Protein AF-A0A951D6L7-F1 (afdb_monomer_lite)

Foldseek 3Di:
DPPPPDDPVNVVCCVVVVDDDDDDPPVVCVVVVVVVVVVVVVD

Secondary structure (DSSP, 8-state):
--TT---HHHHHHHHHHT-------HHHHHHHHHHHHHHHTT-

Sequence (43 aa):
RYMKMITLPKLRDSLRDGVHEVKVPPAVADRARLPIERMVAIN

pLDDT: mean 95.38, std 6.64, range [61.28, 98.44]

Structure (mmCIF, N/CA/C/O backbone):
data_AF-A0A951D6L7-F1
#
_entry.id   AF-A0A951D6L7-F1
#
loop_
_atom_site.group_PDB
_atom_site.id
_atom_site.type_symbol
_atom_site.label_atom_id
_atom_site.label_alt_id
_atom_site.label_comp_id
_atom_site.label_asym_id
_atom_site.label_entity_id
_atom_site.label_seq_id
_atom_site.pdbx_PDB_ins_code
_atom_site.Cartn_x
_at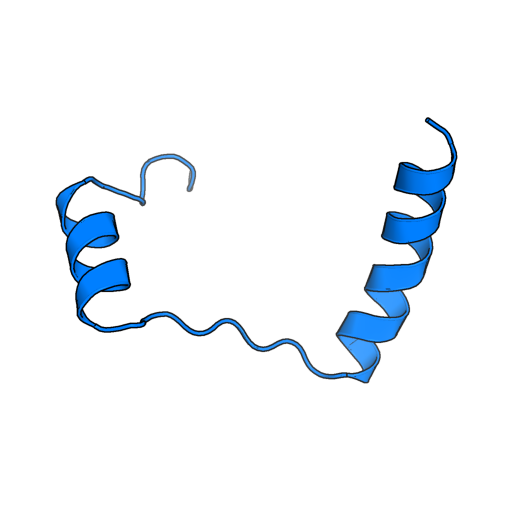om_site.Cartn_y
_atom_site.Cartn_z
_atom_site.occupancy
_atom_site.B_iso_or_equiv
_atom_site.auth_seq_id
_atom_site.auth_comp_id
_atom_site.auth_asym_id
_atom_site.auth_atom_id
_atom_site.pdbx_PDB_model_num
ATOM 1 N N . ARG A 1 1 ? 10.110 12.615 9.988 1.00 73.62 1 ARG A N 1
ATOM 2 C CA . ARG A 1 1 ? 8.849 13.365 10.226 1.00 73.62 1 ARG A CA 1
ATOM 3 C C . ARG A 1 1 ? 7.594 12.475 10.290 1.00 73.62 1 ARG A C 1
ATOM 5 O O . ARG A 1 1 ? 6.679 12.856 10.998 1.00 73.62 1 ARG A O 1
ATOM 12 N N . TYR A 1 2 ? 7.541 11.302 9.639 1.00 91.44 2 TYR A N 1
ATOM 13 C CA . TYR A 1 2 ? 6.276 10.551 9.470 1.00 91.44 2 TYR A CA 1
ATOM 14 C C . TYR A 1 2 ? 6.147 9.218 10.233 1.00 91.44 2 TYR A C 1
ATOM 16 O O . TYR A 1 2 ? 5.036 8.741 10.432 1.00 91.44 2 TYR A O 1
ATOM 24 N N . MET A 1 3 ? 7.249 8.632 10.711 1.00 87.81 3 MET A N 1
ATOM 25 C CA . MET A 1 3 ? 7.258 7.252 11.233 1.00 87.81 3 MET A CA 1
ATOM 26 C C . MET A 1 3 ? 6.360 7.002 12.463 1.00 87.81 3 MET A C 1
ATOM 28 O O . MET A 1 3 ? 5.932 5.877 12.674 1.00 87.81 3 MET A O 1
ATOM 32 N N . LYS A 1 4 ? 6.031 8.028 13.262 1.00 92.81 4 LYS A N 1
ATOM 33 C CA . LYS A 1 4 ? 5.197 7.896 14.478 1.00 92.81 4 LYS A CA 1
ATOM 34 C C . LYS A 1 4 ? 3.743 8.360 14.295 1.00 92.81 4 LYS A C 1
ATOM 36 O O . LYS A 1 4 ? 3.062 8.650 15.272 1.00 92.81 4 LYS A O 1
ATOM 41 N N . MET A 1 5 ? 3.264 8.480 13.054 1.00 95.38 5 MET A N 1
ATOM 42 C CA . MET A 1 5 ? 1.869 8.869 12.796 1.00 95.38 5 MET A CA 1
ATOM 43 C C . MET A 1 5 ? 0.869 7.722 12.984 1.00 95.38 5 MET A C 1
ATOM 45 O O . MET A 1 5 ? -0.311 7.992 13.235 1.00 95.38 5 MET A O 1
ATOM 49 N N . ILE A 1 6 ? 1.329 6.472 12.857 1.00 95.69 6 ILE A N 1
ATOM 50 C CA . ILE A 1 6 ? 0.540 5.260 13.099 1.00 95.69 6 ILE A CA 1
ATOM 51 C C . ILE A 1 6 ? 0.516 5.003 14.608 1.00 95.69 6 ILE A C 1
ATOM 53 O O . ILE A 1 6 ? 1.559 4.971 15.257 1.00 95.69 6 ILE A O 1
ATOM 57 N N . THR A 1 7 ? -0.681 4.841 15.168 1.00 96.81 7 THR A N 1
ATOM 58 C CA . THR A 1 7 ? -0.906 4.579 16.596 1.00 96.81 7 THR A CA 1
ATOM 59 C C . THR A 1 7 ? -1.789 3.345 16.761 1.00 96.81 7 THR A C 1
ATOM 61 O O . THR A 1 7 ? -2.516 2.987 15.835 1.00 96.81 7 THR A O 1
ATOM 64 N N . LEU A 1 8 ? -1.767 2.706 17.936 1.00 97.88 8 LEU A N 1
ATOM 65 C CA . LEU A 1 8 ? -2.612 1.533 18.207 1.00 97.88 8 LEU A CA 1
ATOM 66 C C . LEU A 1 8 ? -4.112 1.803 17.971 1.00 97.88 8 LEU A C 1
ATOM 68 O O . LEU A 1 8 ? -4.748 0.971 17.324 1.00 97.88 8 LEU A O 1
ATOM 72 N N . PRO A 1 9 ? -4.687 2.956 18.386 1.00 97.94 9 PRO A N 1
ATOM 73 C CA . PRO A 1 9 ? -6.066 3.287 18.034 1.00 97.94 9 PRO A CA 1
ATOM 74 C C . PRO A 1 9 ? -6.300 3.364 16.522 1.00 97.94 9 PRO A C 1
ATOM 76 O O . PRO A 1 9 ? -7.234 2.746 16.027 1.00 97.94 9 PRO A O 1
ATOM 79 N N . LYS A 1 10 ? -5.415 4.040 15.775 1.00 97.00 10 LYS A N 1
ATOM 80 C CA . LYS A 1 10 ? -5.542 4.168 14.314 1.00 97.00 10 LYS A CA 1
ATOM 81 C C . LYS A 1 10 ? -5.436 2.825 13.599 1.00 97.00 10 LYS A C 1
ATOM 83 O O . LYS A 1 10 ? -6.156 2.607 12.636 1.00 97.00 10 LYS A O 1
ATOM 88 N N . LEU A 1 11 ? -4.555 1.937 14.063 1.00 97.38 11 LEU A N 1
ATOM 89 C CA . LEU A 1 11 ? -4.422 0.592 13.506 1.00 97.38 11 LEU A CA 1
ATOM 90 C C . LEU A 1 11 ? -5.695 -0.230 13.739 1.00 97.38 11 LEU A C 1
ATOM 92 O O . LEU A 1 11 ? -6.204 -0.836 12.804 1.00 97.38 11 LEU A O 1
ATOM 96 N N . ARG A 1 12 ? -6.233 -0.219 14.965 1.00 98.06 12 ARG A N 1
ATOM 97 C CA . ARG A 1 12 ? -7.500 -0.894 15.280 1.00 98.06 12 ARG A CA 1
ATOM 98 C C . ARG A 1 12 ? -8.633 -0.379 14.393 1.00 98.06 12 ARG A C 1
ATOM 100 O O . ARG A 1 12 ? -9.368 -1.187 13.840 1.00 98.06 12 ARG A O 1
ATOM 107 N N . ASP A 1 13 ? -8.768 0.937 14.268 1.00 98.44 13 ASP A N 1
ATOM 108 C CA . ASP A 1 13 ? -9.856 1.546 13.500 1.00 98.44 13 ASP A CA 1
ATOM 109 C C . ASP A 1 13 ? -9.693 1.253 11.995 1.00 98.44 13 ASP A C 1
ATOM 111 O O . ASP A 1 13 ? -10.648 0.853 11.342 1.00 98.44 13 ASP A O 1
ATOM 115 N N . SER A 1 14 ? -8.462 1.311 11.473 1.00 98.06 14 SER A N 1
ATOM 116 C CA . SER A 1 14 ? -8.110 0.904 10.104 1.00 98.06 14 SER A CA 1
ATOM 117 C C . SER A 1 14 ? -8.520 -0.543 9.796 1.00 98.06 14 SER A C 1
ATOM 119 O O . SER A 1 14 ? -9.140 -0.798 8.765 1.00 98.06 14 SER A O 1
ATOM 121 N N . LEU A 1 15 ? -8.241 -1.479 10.709 1.00 98.06 15 LEU A N 1
ATOM 122 C CA . LEU A 1 15 ? -8.621 -2.888 10.557 1.00 98.06 15 LEU A CA 1
ATOM 123 C C . LEU A 1 15 ? -10.131 -3.113 10.695 1.00 98.06 15 LEU A C 1
ATOM 125 O O . LEU A 1 15 ? -10.694 -3.896 9.935 1.00 98.06 15 LEU A O 1
ATOM 129 N N . ARG A 1 16 ? -10.783 -2.438 11.651 1.00 98.44 16 ARG A N 1
ATOM 130 C CA . ARG A 1 16 ? -12.236 -2.527 11.869 1.00 98.44 16 ARG A CA 1
ATOM 131 C C . ARG A 1 16 ? -13.012 -2.013 10.659 1.00 98.44 16 A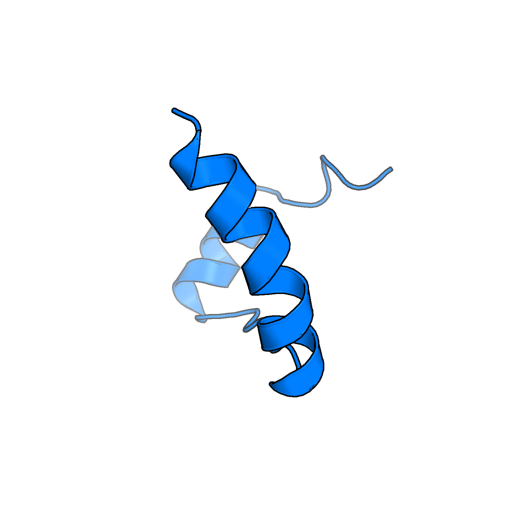RG A C 1
ATOM 133 O O . ARG A 1 16 ? -13.995 -2.629 10.264 1.00 98.44 16 ARG A O 1
ATOM 140 N N . ASP A 1 17 ? -12.562 -0.895 10.099 1.00 98.31 17 ASP A N 1
ATOM 141 C CA . ASP A 1 17 ? -13.300 -0.150 9.081 1.00 98.31 17 ASP A CA 1
ATOM 142 C C . ASP A 1 17 ? -12.821 -0.480 7.651 1.00 98.31 17 ASP A C 1
ATOM 144 O O . ASP A 1 17 ? -13.399 0.006 6.682 1.00 98.31 17 ASP A O 1
ATOM 148 N N . GLY A 1 18 ? -11.773 -1.300 7.492 1.00 96.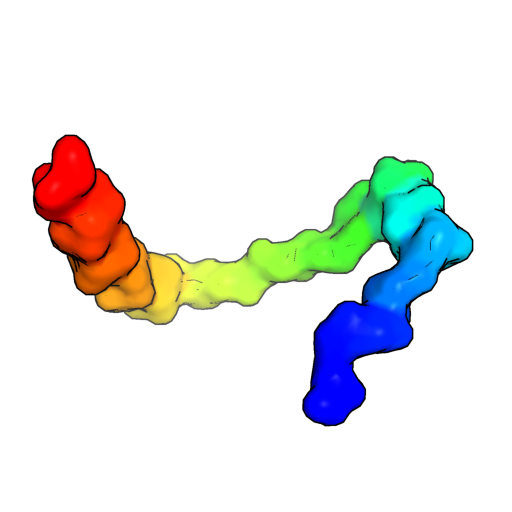88 18 GLY A N 1
ATOM 149 C CA . GLY A 1 18 ? -11.231 -1.692 6.183 1.00 96.88 18 GLY A CA 1
ATOM 150 C C . GLY A 1 18 ? -10.594 -0.537 5.398 1.00 96.88 18 GLY A C 1
ATOM 151 O O . GLY A 1 18 ? -10.512 -0.578 4.172 1.00 96.88 18 GLY A O 1
ATOM 152 N N . VAL A 1 19 ? -10.152 0.511 6.093 1.00 95.88 19 VAL A N 1
ATOM 153 C CA . VAL A 1 19 ? -9.527 1.717 5.524 1.00 95.88 19 VAL A CA 1
ATOM 154 C C . VAL A 1 19 ? -8.050 1.759 5.911 1.00 95.88 19 VAL A C 1
ATOM 156 O O . VAL A 1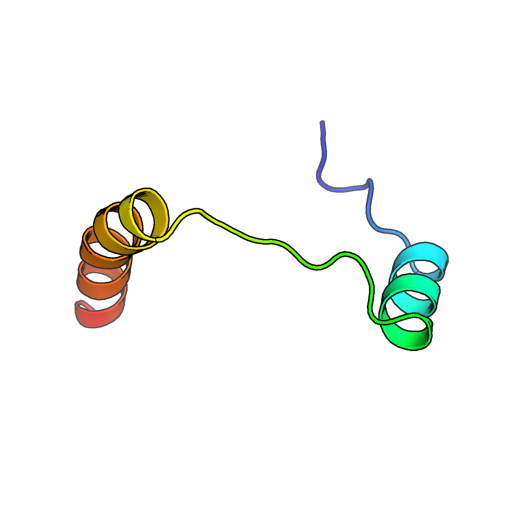 19 ? -7.645 1.145 6.883 1.00 95.88 19 VAL A O 1
ATOM 159 N N . HIS A 1 20 ? -7.159 2.458 5.220 1.00 95.25 20 HIS A N 1
ATOM 160 C CA . HIS A 1 20 ? -7.342 3.373 4.099 1.00 95.25 20 HIS A CA 1
ATOM 161 C C . HIS A 1 20 ? -6.819 2.718 2.820 1.00 95.25 20 HIS A C 1
ATOM 163 O O . HIS A 1 20 ? -5.611 2.538 2.681 1.00 95.25 20 HIS A O 1
ATOM 169 N N . GLU A 1 21 ? -7.712 2.355 1.896 1.00 97.12 21 GLU A N 1
ATOM 170 C CA . GLU A 1 21 ? -7.321 1.694 0.647 1.00 97.12 21 GLU A CA 1
ATOM 171 C C . GLU A 1 21 ? -6.346 2.573 -0.157 1.00 97.12 21 GLU A C 1
ATOM 173 O O . GLU A 1 21 ? -6.667 3.701 -0.540 1.00 97.12 21 GLU A O 1
ATOM 178 N N . VAL A 1 22 ? -5.144 2.053 -0.420 1.00 97.12 22 VAL A N 1
ATOM 179 C CA . VAL A 1 22 ? -4.121 2.742 -1.213 1.00 97.12 22 VAL A CA 1
ATOM 180 C C . VAL A 1 22 ? -4.188 2.240 -2.650 1.00 97.12 22 VAL A C 1
ATOM 182 O O . VAL A 1 22 ? -3.899 1.076 -2.920 1.00 97.12 22 VAL A O 1
ATOM 185 N N . LYS A 1 23 ? -4.532 3.133 -3.582 1.00 97.38 23 LYS A N 1
ATOM 186 C CA . LYS A 1 23 ? -4.536 2.854 -5.025 1.00 97.38 23 LYS A CA 1
ATOM 187 C C . LYS A 1 23 ? -3.374 3.555 -5.705 1.00 97.38 23 LYS A C 1
ATOM 189 O O . LYS A 1 23 ? -3.067 4.707 -5.410 1.00 97.38 23 LYS A O 1
ATOM 194 N N . VAL A 1 24 ? -2.768 2.861 -6.658 1.00 97.44 24 VAL A N 1
ATOM 195 C CA . VAL A 1 24 ? -1.720 3.396 -7.528 1.00 97.44 24 VAL A CA 1
ATOM 196 C C . VAL A 1 24 ? -2.184 3.214 -8.974 1.00 97.44 24 VAL A C 1
ATOM 198 O O . VAL A 1 24 ? -2.653 2.124 -9.306 1.00 97.44 24 VAL A O 1
ATOM 201 N N . PRO A 1 25 ? -2.088 4.237 -9.846 1.00 98.31 25 PRO A N 1
ATOM 202 C CA . PRO A 1 25 ? -2.433 4.085 -11.257 1.00 98.31 25 PRO A CA 1
ATOM 203 C C . PRO A 1 25 ? -1.635 2.946 -11.915 1.00 98.31 25 PRO A C 1
ATOM 205 O O . PRO A 1 25 ? -0.431 2.855 -11.652 1.00 98.31 25 PRO A O 1
ATOM 208 N N . PRO A 1 26 ? -2.238 2.134 -12.807 1.00 97.62 26 PRO A N 1
ATOM 209 C CA . PRO A 1 26 ? -1.576 0.962 -13.390 1.00 97.62 26 PRO A CA 1
ATOM 210 C C . PRO A 1 26 ? -0.208 1.276 -14.005 1.00 97.62 26 PRO A C 1
ATOM 212 O O . PRO A 1 26 ? 0.794 0.696 -13.609 1.00 97.62 26 PRO A O 1
ATOM 215 N N . ALA A 1 27 ? -0.116 2.323 -14.832 1.00 97.69 27 ALA A N 1
ATOM 216 C CA . ALA A 1 27 ? 1.143 2.719 -15.470 1.00 97.69 27 ALA A CA 1
ATOM 217 C C . ALA A 1 27 ? 2.260 3.112 -14.476 1.00 97.69 27 ALA A C 1
ATOM 219 O O . ALA A 1 27 ? 3.448 3.017 -14.790 1.00 97.69 27 ALA A O 1
ATOM 220 N N . VAL A 1 28 ? 1.906 3.590 -13.278 1.00 98.06 28 VAL A N 1
ATOM 221 C CA . VAL A 1 28 ? 2.882 3.882 -12.216 1.00 98.06 28 VAL A CA 1
ATOM 222 C C . VAL A 1 28 ? 3.287 2.590 -11.515 1.00 98.06 28 VAL A C 1
ATOM 224 O O . VAL A 1 28 ? 4.480 2.370 -11.311 1.00 98.06 28 VAL A O 1
ATOM 227 N N . ALA A 1 29 ? 2.312 1.738 -11.192 1.00 98.19 29 ALA A N 1
ATOM 228 C CA . ALA A 1 29 ? 2.547 0.448 -10.562 1.00 98.19 29 ALA A CA 1
ATOM 229 C C . ALA A 1 29 ? 3.457 -0.440 -11.424 1.00 98.19 29 ALA A C 1
ATOM 231 O O . ALA A 1 29 ? 4.434 -0.965 -10.902 1.00 98.19 29 ALA A O 1
ATOM 232 N N . ASP A 1 30 ? 3.206 -0.527 -12.731 1.00 97.62 30 ASP A N 1
ATOM 233 C CA . ASP A 1 30 ? 3.969 -1.367 -13.661 1.00 97.62 30 ASP A CA 1
ATOM 234 C C . ASP A 1 30 ? 5.435 -0.928 -13.751 1.00 97.62 30 ASP A C 1
ATOM 236 O O . ASP A 1 30 ? 6.355 -1.738 -13.627 1.00 97.62 30 ASP A O 1
ATOM 240 N N . ARG A 1 31 ? 5.677 0.383 -13.885 1.00 97.62 31 ARG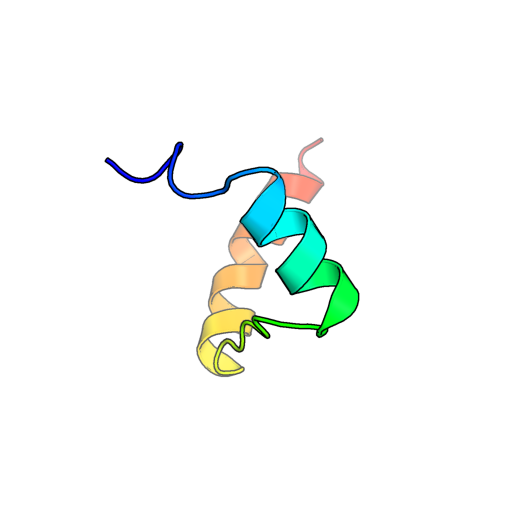 A N 1
ATOM 241 C CA . ARG A 1 31 ? 7.044 0.927 -13.928 1.00 97.62 31 ARG A CA 1
ATOM 242 C C . ARG A 1 31 ? 7.784 0.747 -12.606 1.00 97.62 31 ARG A C 1
ATOM 244 O O . ARG A 1 31 ? 8.981 0.480 -12.623 1.00 97.62 31 ARG A O 1
ATOM 251 N N . ALA A 1 32 ? 7.094 0.908 -11.477 1.00 98.12 32 ALA A N 1
ATOM 252 C CA . ALA A 1 32 ? 7.685 0.731 -10.153 1.00 98.12 32 ALA A CA 1
ATOM 253 C C . ALA A 1 32 ? 7.941 -0.747 -9.818 1.00 98.12 32 ALA A C 1
ATOM 255 O O . ALA A 1 32 ? 8.895 -1.054 -9.106 1.00 98.12 32 ALA A O 1
ATOM 256 N N . ARG A 1 33 ? 7.124 -1.663 -10.348 1.00 97.81 33 ARG A N 1
ATOM 257 C CA . ARG A 1 33 ? 7.222 -3.104 -10.101 1.00 97.81 33 ARG A CA 1
ATOM 258 C C . ARG A 1 33 ? 8.539 -3.686 -10.612 1.00 97.81 33 ARG A C 1
ATOM 260 O O . ARG A 1 33 ? 9.201 -4.400 -9.868 1.00 97.81 33 ARG A O 1
ATOM 267 N N . LEU A 1 34 ? 8.952 -3.327 -11.828 1.00 97.06 34 LEU A N 1
ATOM 268 C CA . LEU A 1 34 ? 10.148 -3.873 -12.479 1.00 97.06 34 LEU A CA 1
ATOM 269 C C . LEU A 1 34 ? 11.434 -3.791 -11.622 1.00 97.06 34 LEU A C 1
ATOM 271 O O . LEU A 1 34 ? 12.088 -4.819 -11.441 1.00 97.06 34 LEU A O 1
ATOM 275 N N . PRO A 1 35 ? 11.851 -2.623 -11.088 1.00 97.31 35 PRO A N 1
ATOM 276 C CA . PRO A 1 35 ? 13.034 -2.557 -10.230 1.00 97.31 35 PRO A CA 1
ATOM 277 C C . PRO A 1 35 ? 12.846 -3.273 -8.883 1.00 97.31 35 PRO A C 1
ATOM 279 O O . PRO A 1 35 ? 13.815 -3.827 -8.370 1.00 97.31 35 PRO A O 1
ATOM 282 N N . ILE A 1 36 ? 11.629 -3.305 -8.325 1.00 97.19 36 ILE A N 1
ATOM 283 C CA . ILE A 1 36 ? 11.336 -4.022 -7.071 1.00 97.19 36 ILE A CA 1
ATOM 284 C C . ILE A 1 36 ? 11.501 -5.532 -7.271 1.00 97.19 36 ILE A C 1
ATOM 286 O O . ILE A 1 36 ? 12.164 -6.187 -6.473 1.00 97.19 36 ILE A O 1
ATOM 290 N N . GLU A 1 37 ? 10.949 -6.080 -8.353 1.00 97.50 37 GLU A N 1
ATOM 291 C CA . GLU A 1 37 ? 11.072 -7.502 -8.686 1.00 97.50 37 GLU A CA 1
ATOM 292 C C . GLU A 1 37 ? 12.528 -7.897 -8.939 1.00 97.50 37 GLU A C 1
ATOM 294 O O . GLU A 1 37 ? 12.987 -8.906 -8.411 1.00 97.50 37 GLU A O 1
ATOM 299 N N . ARG A 1 38 ? 13.289 -7.063 -9.662 1.00 97.38 38 ARG A N 1
ATOM 300 C CA . ARG A 1 38 ? 14.735 -7.268 -9.849 1.00 97.38 38 ARG A CA 1
ATOM 301 C C . ARG A 1 38 ? 15.494 -7.302 -8.524 1.00 97.38 38 ARG A C 1
ATOM 303 O O . ARG A 1 38 ? 16.382 -8.129 -8.375 1.00 97.38 38 ARG A O 1
ATOM 310 N N . MET A 1 39 ? 15.155 -6.421 -7.581 1.00 97.12 39 MET A N 1
ATOM 311 C CA . MET A 1 39 ? 15.786 -6.381 -6.259 1.00 97.12 39 MET A CA 1
ATOM 312 C C . MET A 1 39 ? 15.506 -7.660 -5.462 1.00 97.12 39 MET A C 1
ATOM 314 O O . MET A 1 39 ? 16.426 -8.223 -4.880 1.00 97.12 39 MET A O 1
ATOM 318 N N . VAL A 1 40 ? 14.255 -8.129 -5.448 1.00 96.00 40 VAL A N 1
ATOM 319 C CA . VAL A 1 40 ? 13.860 -9.348 -4.721 1.00 96.00 40 VAL A CA 1
ATOM 320 C C . VAL A 1 40 ? 14.490 -10.603 -5.334 1.00 96.00 40 VAL A C 1
ATOM 322 O O . VAL A 1 40 ? 14.860 -11.512 -4.601 1.00 96.00 40 VAL A O 1
ATOM 325 N N . ALA A 1 41 ? 14.653 -10.645 -6.658 1.00 97.12 41 ALA A N 1
ATOM 326 C CA . ALA A 1 41 ? 15.208 -11.797 -7.370 1.00 97.12 41 ALA A CA 1
ATOM 327 C C . ALA A 1 41 ? 16.716 -12.039 -7.145 1.00 97.12 41 ALA A C 1
ATOM 329 O O . ALA A 1 41 ? 17.227 -13.063 -7.585 1.00 97.12 41 ALA A O 1
ATOM 330 N N . ILE A 1 42 ? 17.437 -11.109 -6.508 1.00 92.31 42 ILE A N 1
ATOM 331 C CA . ILE A 1 42 ? 18.891 -11.210 -6.264 1.00 92.31 42 ILE A CA 1
ATOM 332 C C . ILE A 1 42 ? 19.212 -11.956 -4.948 1.00 92.31 42 ILE A C 1
ATOM 334 O O . ILE A 1 42 ? 20.382 -12.141 -4.619 1.00 92.31 42 ILE A O 1
ATOM 338 N N . ASN A 1 43 ? 18.196 -12.402 -4.202 1.00 61.28 43 ASN A N 1
ATOM 339 C CA . ASN A 1 43 ? 18.355 -13.021 -2.883 1.00 61.28 43 ASN A CA 1
ATOM 340 C C . ASN A 1 43 ? 18.414 -14.554 -2.921 1.00 61.28 43 ASN A C 1
ATOM 342 O O . ASN A 1 43 ? 17.549 -15.155 -3.597 1.00 61.28 43 ASN A O 1
#

Radius of gyration: 15.29 Å; chains: 1; 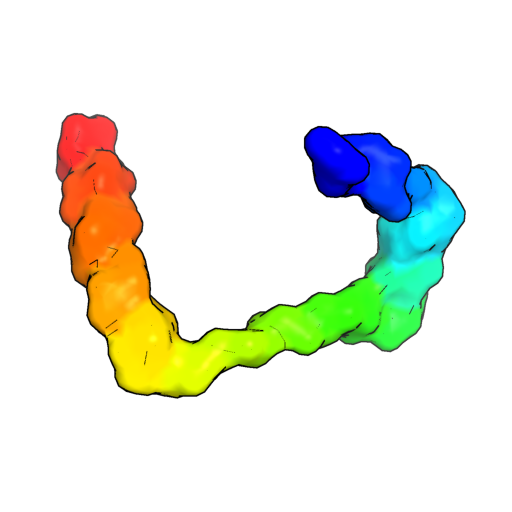bounding box: 32×26×34 Å